Protein AF-A0A1H9UKY2-F1 (afdb_monomer_lite)

Radius of gyration: 26.65 Å; chains: 1; bounding box: 85×20×79 Å

pLDDT: mean 73.35, std 11.01, range [48.88, 89.94]

Organism: NCBI:txid587636

Secondary structure (DSSP, 8-state):
-HHHHHHHHHHHHHHHHHHHHHHHHHHTSTTHHHHHHTTEETTEETTSHHHHHHHHHHHHHHHHHHHHHHHS-HHHHHHHHHHHHHHHHHHHHHHTSTTTTTTSHHHHHHHHHHHHHHHHHHHHHHSPPPHHHHHHHHHHHHHHHHTTS-----------

Sequence (160 aa):
MLAWKLRIVVLWISLAVCQSASTYLLLLQPGAVRDLMTGHLQGEDVQGAGVQVYTLLLWLVPMVMAYLTLVLKDADNRGVNAVLGGGGALNGVAMLVPGQGGVTPAGVVVGAVGVLVPLLILWHAWKWPRPDEVGTDRRQESRGQEGRGPEGQGHEGRHR

Structure (mmCIF, N/CA/C/O backbone):
data_AF-A0A1H9UKY2-F1
#
_entry.id   AF-A0A1H9UKY2-F1
#
loop_
_atom_site.group_PDB
_atom_site.id
_atom_site.type_symbol
_atom_site.label_atom_id
_atom_site.label_alt_id
_atom_site.label_comp_id
_atom_site.label_asym_id
_atom_site.label_entity_id
_atom_site.label_seq_id
_atom_site.pdbx_PDB_ins_code
_atom_site.Cartn_x
_atom_site.Cartn_y
_atom_site.Cartn_z
_atom_site.occupancy
_atom_site.B_iso_or_equiv
_atom_site.auth_seq_id
_atom_site.auth_comp_id
_atom_site.auth_asym_id
_atom_site.auth_atom_id
_atom_site.pdbx_PDB_model_num
ATOM 1 N N . MET A 1 1 ? -17.076 -4.681 17.615 1.00 62.91 1 MET A N 1
ATOM 2 C CA . MET A 1 1 ? -15.676 -4.201 17.528 1.00 62.91 1 MET A CA 1
ATOM 3 C C . MET A 1 1 ? -14.788 -5.167 16.739 1.00 62.91 1 MET A C 1
ATOM 5 O O . MET A 1 1 ? -14.268 -4.756 15.711 1.00 62.91 1 MET A O 1
ATOM 9 N N . LEU A 1 2 ? -14.688 -6.451 17.114 1.00 74.75 2 LEU A N 1
ATOM 10 C CA . LEU A 1 2 ? -13.814 -7.430 16.434 1.00 74.75 2 LEU A CA 1
ATOM 11 C C . LEU A 1 2 ? -14.140 -7.665 14.941 1.00 74.75 2 LEU A C 1
ATOM 13 O O . LEU A 1 2 ? -13.241 -7.644 14.108 1.00 74.75 2 LEU A O 1
ATOM 17 N N . ALA A 1 3 ? -15.423 -7.809 14.584 1.00 76.62 3 ALA A N 1
ATOM 18 C CA . ALA A 1 3 ? -15.849 -8.060 13.199 1.00 76.62 3 ALA A CA 1
ATOM 19 C C . ALA A 1 3 ? -15.418 -6.961 12.209 1.00 76.62 3 ALA A C 1
ATOM 21 O O . ALA A 1 3 ? -15.131 -7.236 11.050 1.00 76.62 3 ALA A O 1
ATOM 22 N N . TRP A 1 4 ? -15.343 -5.708 1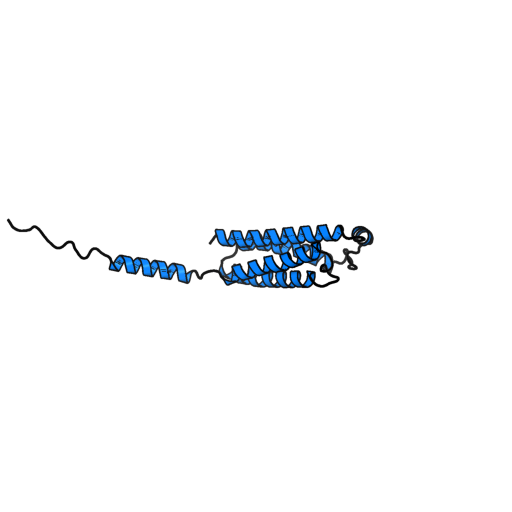2.658 1.00 72.94 4 TRP A N 1
ATOM 23 C CA . TRP A 1 4 ? -14.907 -4.606 11.807 1.00 72.94 4 TRP A CA 1
ATOM 24 C C . TRP A 1 4 ? -13.387 -4.541 11.657 1.00 72.94 4 TRP A C 1
ATOM 26 O O . TRP A 1 4 ? -12.909 -4.251 10.564 1.00 72.94 4 TRP A O 1
ATOM 36 N N . LYS A 1 5 ? -12.629 -4.867 12.714 1.00 77.12 5 LYS A N 1
ATOM 37 C CA . LYS A 1 5 ? -11.173 -5.040 12.609 1.00 77.12 5 LYS A CA 1
ATOM 38 C C . LYS A 1 5 ? -10.851 -6.120 11.578 1.00 77.12 5 LYS A C 1
ATOM 40 O O . LYS A 1 5 ? -10.067 -5.870 10.675 1.00 77.12 5 LYS A O 1
ATOM 45 N N . LEU A 1 6 ? -11.560 -7.250 11.627 1.00 83.69 6 LEU A N 1
ATOM 46 C CA . LEU A 1 6 ? -11.462 -8.320 10.628 1.00 83.69 6 LEU A CA 1
ATOM 47 C C . LEU A 1 6 ? -11.714 -7.837 9.191 1.00 83.69 6 LEU A C 1
ATOM 49 O O . LEU A 1 6 ? -10.969 -8.222 8.298 1.00 83.69 6 LEU A O 1
ATOM 53 N N . ARG A 1 7 ? -12.696 -6.957 8.952 1.00 82.69 7 ARG A N 1
ATOM 54 C CA . ARG A 1 7 ? -12.923 -6.377 7.611 1.00 82.69 7 ARG A CA 1
ATOM 55 C C . ARG A 1 7 ? -11.699 -5.606 7.109 1.00 82.69 7 ARG A C 1
ATOM 57 O O . ARG A 1 7 ? -11.282 -5.815 5.978 1.00 82.69 7 ARG A O 1
ATOM 64 N N . ILE A 1 8 ? -11.105 -4.760 7.950 1.00 81.56 8 ILE A N 1
ATOM 65 C CA . ILE A 1 8 ? -9.913 -3.972 7.593 1.00 81.56 8 ILE A CA 1
ATOM 66 C C . ILE A 1 8 ? -8.695 -4.884 7.384 1.00 81.56 8 ILE A C 1
ATOM 68 O O . ILE A 1 8 ? -7.957 -4.709 6.420 1.00 81.56 8 ILE A O 1
ATOM 72 N N . VAL A 1 9 ? -8.524 -5.907 8.225 1.00 86.94 9 VAL A N 1
ATOM 73 C CA . VAL A 1 9 ? -7.482 -6.935 8.062 1.00 86.94 9 VAL A CA 1
ATOM 74 C C . VAL A 1 9 ? -7.601 -7.636 6.712 1.00 86.94 9 VAL A C 1
ATOM 76 O O . VAL A 1 9 ? -6.612 -7.755 5.993 1.00 86.94 9 VAL A O 1
ATOM 79 N N . VAL A 1 10 ? -8.810 -8.061 6.339 1.00 86.81 10 VAL A N 1
ATOM 80 C CA . VAL A 1 10 ? -9.064 -8.704 5.043 1.00 86.81 10 VAL A CA 1
ATOM 81 C C . VAL A 1 10 ? -8.734 -7.759 3.888 1.00 86.81 10 VAL A C 1
ATOM 83 O O . VAL A 1 10 ? -8.150 -8.207 2.904 1.00 86.81 10 VAL A O 1
ATOM 86 N N . LEU A 1 11 ? -9.040 -6.462 4.003 1.00 85.12 11 LEU A N 1
ATOM 87 C CA . LEU A 1 11 ? -8.669 -5.470 2.987 1.00 85.12 11 LEU A CA 1
ATOM 88 C C . LEU A 1 11 ? -7.144 -5.327 2.854 1.00 85.12 11 LEU A C 1
ATOM 90 O O . LEU A 1 11 ? -6.641 -5.333 1.734 1.00 85.12 11 LEU A O 1
ATOM 94 N N . TRP A 1 12 ? -6.399 -5.280 3.962 1.00 88.31 12 TRP A N 1
ATOM 95 C CA . TRP A 1 12 ? -4.931 -5.233 3.932 1.00 88.31 12 TRP A CA 1
ATOM 96 C C . TRP A 1 12 ? -4.303 -6.482 3.312 1.00 88.31 12 TRP A C 1
ATOM 98 O O . TRP A 1 12 ? -3.404 -6.373 2.478 1.00 88.31 12 TRP A O 1
ATOM 108 N N . ILE A 1 13 ? -4.804 -7.667 3.664 1.00 87.38 13 ILE A N 1
ATOM 109 C CA . ILE A 1 13 ? -4.348 -8.928 3.064 1.00 87.38 13 ILE A CA 1
ATOM 110 C C . ILE A 1 13 ? -4.672 -8.946 1.567 1.00 87.38 13 ILE A C 1
ATOM 112 O O . ILE A 1 13 ? -3.814 -9.285 0.756 1.00 87.38 13 ILE A O 1
ATOM 116 N N . SER A 1 14 ? -5.882 -8.529 1.188 1.00 83.94 14 SER A N 1
ATOM 117 C CA . SER A 1 14 ? -6.293 -8.448 -0.218 1.00 83.94 14 SER A CA 1
ATOM 118 C C . SER A 1 14 ? -5.391 -7.502 -1.009 1.00 83.94 14 SER A C 1
ATOM 120 O O . SER A 1 14 ? -5.000 -7.830 -2.128 1.00 83.94 14 SER A O 1
ATOM 122 N N . LEU A 1 15 ? -5.006 -6.365 -0.417 1.00 82.12 15 LEU A N 1
ATOM 123 C CA . LEU A 1 15 ? -4.075 -5.418 -1.023 1.00 82.12 15 LEU A CA 1
ATOM 124 C C . LEU A 1 15 ? -2.705 -6.060 -1.270 1.00 82.12 15 LEU A C 1
ATOM 126 O O . LEU A 1 15 ? -2.194 -5.977 -2.382 1.00 82.12 15 LEU A O 1
ATOM 130 N N . ALA A 1 16 ? -2.139 -6.751 -0.277 1.00 86.44 16 ALA A N 1
ATOM 131 C CA . ALA A 1 16 ? -0.861 -7.447 -0.433 1.00 86.44 16 ALA A CA 1
ATOM 132 C C . ALA A 1 16 ? -0.916 -8.529 -1.527 1.00 86.44 16 ALA A C 1
ATOM 134 O O . ALA A 1 16 ? -0.007 -8.630 -2.351 1.00 86.44 16 ALA A O 1
ATOM 135 N N . VAL A 1 17 ? -2.001 -9.308 -1.579 1.00 85.88 17 VAL A N 1
ATOM 136 C CA . VAL A 1 17 ? -2.207 -10.331 -2.617 1.00 85.88 17 VAL A CA 1
ATOM 137 C C . VAL A 1 17 ? -2.300 -9.693 -4.004 1.00 85.88 17 VAL A C 1
ATOM 139 O O . VAL A 1 17 ? -1.676 -10.179 -4.945 1.00 85.88 17 VAL A O 1
ATOM 142 N N . CYS A 1 18 ? -3.019 -8.578 -4.142 1.00 81.12 18 CYS A N 1
ATOM 143 C CA . CYS A 1 18 ? -3.126 -7.870 -5.419 1.00 81.12 18 CYS A CA 1
ATOM 144 C C . CYS A 1 18 ? -1.790 -7.265 -5.860 1.00 81.12 18 CYS A C 1
ATOM 146 O O . CYS A 1 18 ? -1.439 -7.378 -7.032 1.00 81.12 18 CYS A O 1
ATOM 148 N N . GLN A 1 19 ? -1.008 -6.708 -4.930 1.00 78.69 19 GLN A N 1
ATOM 149 C CA . GLN A 1 19 ? 0.357 -6.249 -5.212 1.00 78.69 19 GLN A CA 1
ATOM 150 C C . GLN A 1 19 ? 1.255 -7.409 -5.663 1.00 78.69 19 GLN A C 1
ATOM 152 O O . GLN A 1 19 ? 2.013 -7.266 -6.616 1.00 78.69 19 GLN A O 1
ATOM 157 N N . SER A 1 20 ? 1.114 -8.586 -5.052 1.00 82.81 20 SER A N 1
ATOM 158 C CA . SER A 1 20 ? 1.850 -9.793 -5.454 1.00 82.81 20 SER A CA 1
ATOM 159 C C . SER A 1 20 ? 1.497 -10.229 -6.878 1.00 82.81 20 SER A C 1
ATOM 161 O O . SER A 1 20 ? 2.377 -10.492 -7.699 1.00 82.81 20 SER A O 1
ATOM 163 N N . ALA A 1 21 ? 0.197 -10.275 -7.185 1.00 82.19 21 ALA A N 1
ATOM 164 C CA . ALA A 1 21 ? -0.302 -10.611 -8.513 1.00 82.19 21 ALA A CA 1
ATOM 165 C C . ALA A 1 21 ? 0.149 -9.584 -9.564 1.00 82.19 21 ALA A C 1
ATOM 167 O O . ALA A 1 21 ? 0.515 -9.972 -10.669 1.00 82.19 21 ALA A O 1
ATOM 168 N N . SER A 1 22 ? 0.189 -8.297 -9.207 1.00 76.44 22 SER A N 1
ATOM 169 C CA . SER A 1 22 ? 0.736 -7.227 -10.049 1.00 76.44 22 SER A CA 1
ATOM 170 C C . SER A 1 22 ? 2.189 -7.488 -10.429 1.00 76.44 22 SER A C 1
ATOM 172 O O . SER A 1 22 ? 2.516 -7.550 -11.615 1.00 76.44 22 SER A O 1
ATOM 174 N N . THR A 1 23 ? 3.052 -7.720 -9.433 1.00 77.50 23 THR A N 1
ATOM 175 C CA . THR A 1 23 ? 4.472 -8.013 -9.661 1.00 77.50 23 THR A CA 1
ATOM 176 C C . THR A 1 23 ? 4.651 -9.258 -10.528 1.00 77.50 23 THR A C 1
ATOM 178 O O . THR A 1 23 ? 5.508 -9.282 -11.407 1.00 77.50 23 THR A O 1
ATOM 181 N N . TYR A 1 24 ? 3.819 -10.282 -10.337 1.00 82.69 24 TYR A N 1
ATOM 182 C CA . TYR A 1 24 ? 3.847 -11.474 -11.180 1.00 82.69 24 TYR A CA 1
ATOM 183 C C . TYR A 1 24 ? 3.449 -11.174 -12.635 1.00 82.69 24 TYR A C 1
ATOM 185 O O . TYR A 1 24 ? 4.151 -11.574 -13.561 1.00 82.69 24 TYR A O 1
ATOM 193 N N . LEU A 1 25 ? 2.355 -10.439 -12.851 1.00 79.00 25 LEU A N 1
ATOM 194 C CA . LEU A 1 25 ? 1.882 -10.066 -14.189 1.00 79.00 25 LEU A CA 1
ATOM 195 C C . LEU A 1 25 ? 2.873 -9.158 -14.924 1.00 79.00 25 LEU A C 1
ATOM 197 O O . LEU A 1 25 ? 2.986 -9.246 -16.147 1.00 79.00 25 LEU A O 1
ATOM 201 N N . LEU A 1 26 ? 3.619 -8.332 -14.191 1.00 77.56 26 LEU A N 1
ATOM 202 C CA . LEU A 1 26 ? 4.692 -7.514 -14.742 1.00 77.56 26 LEU A CA 1
ATOM 203 C C . LEU A 1 26 ? 5.777 -8.373 -15.410 1.00 77.56 26 LEU A C 1
ATOM 205 O O . LEU A 1 26 ? 6.217 -8.059 -16.513 1.00 77.56 26 LEU A O 1
ATOM 209 N N . LEU A 1 27 ? 6.147 -9.502 -14.801 1.00 80.50 27 LEU A N 1
ATOM 210 C CA . LEU A 1 27 ? 7.134 -10.428 -15.367 1.00 80.50 27 LEU A CA 1
ATOM 211 C C . LEU A 1 27 ? 6.642 -11.134 -16.636 1.00 80.50 27 LEU A C 1
ATOM 213 O O . LEU A 1 27 ? 7.458 -11.593 -17.433 1.00 80.50 27 LEU A O 1
ATOM 217 N N . LEU A 1 28 ? 5.325 -11.213 -16.843 1.00 83.38 28 LEU A N 1
ATOM 218 C CA . LEU A 1 28 ? 4.739 -11.800 -18.049 1.00 83.38 28 LEU A CA 1
ATOM 219 C C . LEU A 1 28 ? 4.725 -10.834 -19.241 1.00 83.38 28 LEU A C 1
ATOM 221 O O . LEU A 1 28 ? 4.405 -11.253 -20.356 1.00 83.38 28 LEU A O 1
ATOM 225 N N . GLN A 1 29 ? 5.050 -9.553 -19.040 1.00 78.56 29 GLN A N 1
ATOM 226 C CA . GLN A 1 29 ? 5.103 -8.601 -20.142 1.00 78.56 29 GLN A CA 1
ATOM 227 C C . GLN A 1 29 ? 6.224 -8.962 -21.132 1.00 78.56 29 GLN A C 1
ATOM 229 O O . GLN A 1 29 ? 7.300 -9.419 -20.729 1.00 78.56 29 GLN A O 1
ATOM 234 N N . PRO A 1 30 ? 6.010 -8.742 -22.444 1.00 80.69 30 PRO A N 1
ATOM 235 C CA . PRO A 1 30 ? 7.037 -8.994 -23.445 1.00 80.69 30 PRO A CA 1
ATOM 236 C C . PRO A 1 30 ? 8.330 -8.242 -23.114 1.00 80.69 30 PRO A C 1
ATOM 238 O O . PRO A 1 30 ? 8.320 -7.032 -22.915 1.00 80.69 30 PRO A O 1
ATOM 241 N N . GLY A 1 31 ? 9.448 -8.966 -23.060 1.00 82.00 31 GLY A N 1
ATOM 242 C CA . GLY A 1 31 ? 10.761 -8.391 -22.760 1.00 82.00 31 GLY A CA 1
ATOM 243 C C . GLY A 1 31 ? 11.089 -8.244 -21.271 1.00 82.00 31 GLY A C 1
ATOM 244 O O . GLY A 1 31 ? 12.270 -8.129 -20.964 1.00 82.00 31 GLY A O 1
ATOM 245 N N . ALA A 1 32 ? 10.124 -8.361 -20.350 1.00 82.56 32 ALA A N 1
ATOM 246 C CA . ALA A 1 32 ? 10.354 -8.147 -18.915 1.00 82.56 32 ALA A CA 1
ATOM 247 C C . ALA A 1 32 ? 11.362 -9.135 -18.305 1.00 82.56 32 ALA A C 1
ATOM 249 O O . ALA A 1 32 ? 12.269 -8.733 -17.589 1.00 82.56 32 ALA A O 1
ATOM 250 N N . VAL A 1 33 ? 11.268 -10.428 -18.638 1.00 85.31 33 VAL A N 1
ATOM 251 C CA . VAL A 1 33 ? 12.240 -11.435 -18.162 1.00 85.31 33 VAL A CA 1
ATOM 252 C C . VAL A 1 33 ? 13.646 -11.165 -18.704 1.00 85.31 33 VAL A C 1
ATOM 254 O O . VAL A 1 33 ? 14.632 -11.383 -18.008 1.00 85.31 33 VAL A O 1
ATOM 257 N N . ARG A 1 34 ? 13.750 -10.687 -19.950 1.00 86.19 34 ARG A N 1
ATOM 258 C CA . ARG A 1 34 ? 15.041 -10.356 -20.564 1.00 86.19 34 ARG A CA 1
ATOM 259 C C . ARG A 1 34 ? 15.661 -9.134 -19.895 1.00 86.19 34 ARG A C 1
ATOM 261 O O . ARG A 1 34 ? 16.848 -9.169 -19.599 1.00 86.19 34 ARG A O 1
ATOM 268 N N . ASP A 1 35 ? 14.856 -8.107 -19.648 1.00 84.44 35 ASP A N 1
ATOM 269 C CA . ASP A 1 35 ? 15.252 -6.919 -18.890 1.00 84.44 35 ASP A CA 1
ATOM 270 C C . ASP A 1 35 ? 15.762 -7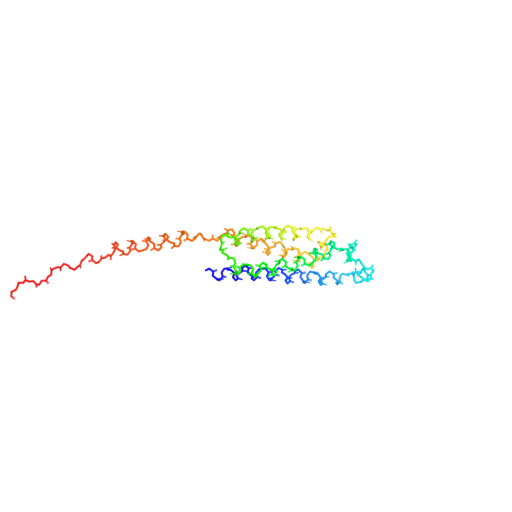.341 -17.502 1.00 84.44 35 ASP A C 1
ATOM 272 O O . ASP A 1 35 ? 16.891 -7.021 -17.118 1.00 84.44 35 ASP A O 1
ATOM 276 N N . LEU A 1 36 ? 15.008 -8.213 -16.820 1.00 86.00 36 LEU A N 1
ATOM 277 C CA . LEU A 1 36 ? 15.352 -8.717 -15.489 1.00 86.00 36 LEU A CA 1
ATOM 278 C C . LEU A 1 36 ? 16.687 -9.464 -15.469 1.00 86.00 36 LEU A C 1
ATOM 280 O O . LEU A 1 36 ? 17.479 -9.290 -14.544 1.00 86.00 36 LEU A O 1
ATOM 284 N N . MET A 1 37 ? 16.973 -10.260 -16.503 1.00 87.44 37 MET A N 1
ATOM 285 C CA . MET A 1 37 ? 18.266 -10.940 -16.651 1.00 87.44 37 MET A CA 1
ATOM 286 C C . MET A 1 37 ? 19.442 -9.971 -16.806 1.00 87.44 37 MET A C 1
ATOM 288 O O . MET A 1 37 ? 20.567 -10.331 -16.467 1.00 87.44 37 MET A O 1
ATOM 292 N N . THR A 1 38 ? 19.199 -8.755 -17.297 1.00 89.94 38 THR A N 1
ATOM 293 C CA . THR A 1 38 ? 20.218 -7.697 -17.377 1.00 89.94 38 THR A CA 1
ATOM 294 C C . THR A 1 38 ? 20.337 -6.871 -16.096 1.00 89.94 38 THR A C 1
ATOM 296 O O . THR A 1 38 ? 21.171 -5.975 -16.036 1.00 89.94 38 THR A O 1
ATOM 299 N N . GLY A 1 39 ? 19.555 -7.193 -15.058 1.00 84.56 39 GLY A N 1
ATOM 300 C CA . GLY A 1 39 ? 19.520 -6.439 -13.805 1.00 84.56 39 GLY A CA 1
ATOM 301 C C . GLY A 1 39 ? 18.569 -5.243 -13.833 1.00 84.56 39 GLY A C 1
ATOM 302 O O . GLY A 1 39 ? 18.626 -4.413 -12.931 1.00 84.56 39 GLY A O 1
ATOM 303 N N . HIS A 1 40 ? 17.672 -5.167 -14.819 1.00 84.44 40 HIS A N 1
ATOM 304 C CA . HIS A 1 40 ? 16.721 -4.070 -14.959 1.00 84.44 40 HIS A CA 1
ATOM 305 C C . HIS A 1 40 ? 15.271 -4.559 -14.991 1.00 84.44 40 HIS A C 1
ATOM 307 O O . HIS A 1 40 ? 14.990 -5.680 -15.390 1.00 84.44 40 HIS A O 1
ATOM 313 N N . LEU A 1 41 ? 14.316 -3.749 -14.554 1.00 78.50 41 LEU A N 1
ATOM 314 C CA . LEU A 1 41 ? 12.899 -4.048 -14.735 1.00 78.50 41 LEU A CA 1
ATOM 315 C C . LEU A 1 41 ? 12.156 -2.754 -15.042 1.00 78.50 41 LEU A C 1
ATOM 317 O O . LEU A 1 41 ? 12.140 -1.839 -14.225 1.00 78.50 41 LEU A O 1
ATOM 321 N N . GLN A 1 42 ? 11.564 -2.676 -16.235 1.00 73.50 42 GLN A N 1
ATOM 322 C CA . GLN A 1 42 ? 10.932 -1.452 -1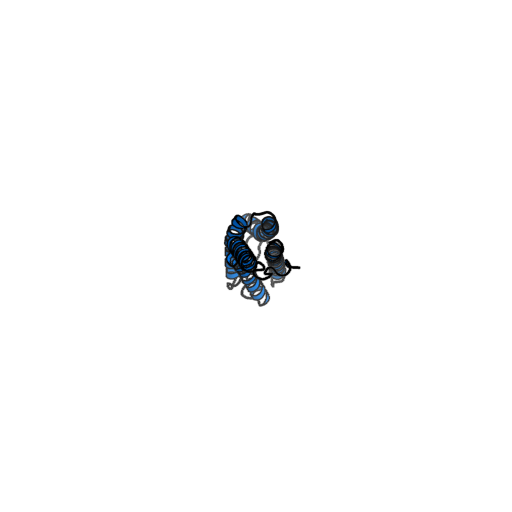6.748 1.00 73.50 42 GLN A CA 1
ATOM 323 C C . GLN A 1 42 ? 11.892 -0.251 -16.788 1.00 73.50 42 GLN A C 1
ATOM 325 O O . GLN A 1 42 ? 11.481 0.891 -16.596 1.00 73.50 42 GLN A O 1
ATOM 330 N N . GLY A 1 43 ? 13.178 -0.503 -17.051 1.00 72.81 43 GLY A N 1
ATOM 331 C CA . GLY A 1 43 ? 14.202 0.545 -17.089 1.00 72.81 43 GLY A CA 1
ATOM 332 C C . GLY A 1 43 ? 14.710 1.009 -15.719 1.00 72.81 43 GLY A C 1
ATOM 333 O O . GLY A 1 43 ? 15.588 1.869 -15.675 1.00 72.81 43 GLY A O 1
ATOM 334 N N . GLU A 1 44 ? 14.227 0.433 -14.613 1.00 78.12 44 GLU A N 1
ATOM 335 C CA . GLU A 1 44 ? 14.817 0.632 -13.286 1.00 78.12 44 GLU A CA 1
ATOM 336 C C . GLU A 1 44 ? 15.846 -0.454 -12.966 1.00 78.12 44 GLU A C 1
ATOM 338 O O . GLU A 1 44 ? 15.680 -1.606 -13.351 1.00 78.12 44 GLU A O 1
ATOM 343 N N . ASP A 1 45 ? 16.916 -0.107 -12.251 1.00 85.75 45 ASP A N 1
ATOM 344 C CA . ASP A 1 45 ? 17.887 -1.077 -11.730 1.00 85.75 45 ASP A CA 1
ATOM 345 C C . ASP A 1 45 ? 17.301 -1.821 -10.516 1.00 85.75 45 ASP A C 1
ATOM 347 O O . ASP A 1 45 ? 17.131 -1.244 -9.437 1.00 85.75 45 ASP A O 1
ATOM 351 N N . VAL A 1 46 ? 17.018 -3.119 -10.670 1.00 83.12 46 VAL A N 1
ATOM 352 C CA . VAL A 1 46 ? 16.478 -3.962 -9.583 1.00 83.12 46 VAL A CA 1
ATOM 353 C C . VAL A 1 46 ? 17.507 -4.274 -8.493 1.00 83.12 46 VAL A C 1
ATOM 355 O O . VAL A 1 46 ? 17.133 -4.718 -7.402 1.00 83.12 46 VAL A O 1
ATOM 358 N N . GLN A 1 47 ? 18.799 -4.050 -8.743 1.00 84.31 47 GLN A N 1
ATOM 359 C CA . GLN A 1 47 ? 19.844 -4.144 -7.720 1.00 84.31 47 GLN A CA 1
ATOM 360 C C . GLN A 1 47 ? 19.997 -2.846 -6.922 1.00 84.31 47 GLN A C 1
ATOM 362 O O . GLN A 1 47 ? 20.641 -2.837 -5.870 1.00 84.31 47 GLN A O 1
ATOM 367 N N . GLY A 1 48 ? 19.358 -1.763 -7.369 1.00 86.56 48 GLY A N 1
ATOM 368 C CA . GLY A 1 48 ? 19.310 -0.507 -6.644 1.00 86.56 48 GLY A CA 1
ATOM 369 C C . GLY A 1 48 ? 18.673 -0.687 -5.265 1.00 86.56 48 GLY A C 1
ATOM 370 O O . GLY A 1 48 ? 17.520 -1.105 -5.139 1.00 86.56 48 GLY A O 1
ATOM 371 N N . ALA A 1 49 ? 19.397 -0.302 -4.212 1.00 84.75 49 ALA A N 1
ATOM 372 C CA . ALA A 1 49 ? 18.915 -0.408 -2.833 1.00 84.75 49 ALA A CA 1
ATOM 373 C C . ALA A 1 49 ? 17.554 0.289 -2.625 1.00 84.75 49 ALA A C 1
ATOM 375 O O . ALA A 1 49 ? 16.712 -0.203 -1.877 1.00 84.75 49 ALA A O 1
ATOM 376 N N . GLY A 1 50 ? 17.307 1.405 -3.324 1.00 83.25 50 GLY A N 1
ATOM 377 C CA . GLY A 1 50 ? 16.026 2.116 -3.281 1.00 83.25 50 GLY A CA 1
ATOM 378 C C . GLY A 1 50 ? 14.855 1.275 -3.799 1.00 83.25 50 GLY A C 1
ATOM 379 O O . GLY A 1 50 ? 13.839 1.165 -3.114 1.00 83.25 50 GLY A O 1
ATOM 380 N N . VAL A 1 51 ? 15.020 0.628 -4.956 1.00 82.06 51 VAL A N 1
ATOM 381 C CA . VAL A 1 51 ? 13.995 -0.226 -5.583 1.00 82.06 51 VAL A CA 1
ATOM 382 C C . VAL A 1 51 ? 13.714 -1.453 -4.718 1.00 82.06 51 VAL A C 1
ATOM 384 O O . VAL A 1 51 ? 12.554 -1.808 -4.496 1.00 82.06 51 VAL A O 1
ATOM 387 N N . GLN A 1 52 ? 14.755 -2.069 -4.153 1.00 84.38 52 GLN A N 1
ATOM 388 C CA . GLN A 1 52 ? 14.616 -3.236 -3.276 1.00 84.38 52 GLN A CA 1
ATOM 389 C C . GLN A 1 52 ? 13.876 -2.906 -1.980 1.00 84.38 52 GLN A C 1
ATOM 391 O O . GLN A 1 52 ? 12.936 -3.610 -1.607 1.00 84.38 52 GLN A O 1
ATOM 396 N N . VAL A 1 53 ? 14.263 -1.817 -1.308 1.00 86.00 53 VAL A N 1
ATOM 397 C CA . VAL A 1 53 ? 13.602 -1.368 -0.077 1.00 86.00 53 VAL A CA 1
ATOM 398 C C . VAL A 1 53 ? 12.153 -0.993 -0.362 1.00 86.00 53 VAL A C 1
ATOM 400 O O . VAL A 1 53 ? 11.260 -1.412 0.370 1.00 86.00 53 VAL A O 1
ATOM 403 N N . TYR A 1 54 ? 11.894 -0.259 -1.443 1.00 82.31 54 TYR A N 1
ATOM 404 C CA . TYR A 1 54 ? 10.538 0.111 -1.833 1.00 82.31 54 TYR A CA 1
ATOM 405 C C . TYR A 1 54 ? 9.663 -1.118 -2.127 1.00 82.31 54 TYR A C 1
ATOM 407 O O . TYR A 1 54 ? 8.567 -1.239 -1.576 1.00 82.31 54 TYR A O 1
ATOM 415 N N . THR A 1 55 ? 10.170 -2.073 -2.912 1.00 81.56 55 THR A N 1
ATOM 416 C CA . THR A 1 55 ? 9.462 -3.322 -3.242 1.00 81.56 55 THR A CA 1
ATOM 417 C C . THR A 1 55 ? 9.156 -4.137 -1.986 1.00 81.56 55 THR A C 1
ATOM 419 O O . THR A 1 55 ? 8.043 -4.640 -1.820 1.00 81.56 55 THR A O 1
ATOM 422 N N . LEU A 1 56 ? 10.114 -4.216 -1.059 1.00 85.69 56 LEU A N 1
ATOM 423 C CA . LEU A 1 56 ? 9.930 -4.890 0.222 1.00 85.69 56 LEU A CA 1
ATOM 424 C C . LEU A 1 56 ? 8.863 -4.192 1.081 1.00 85.69 56 LEU A C 1
ATOM 426 O O . LEU A 1 56 ? 8.005 -4.857 1.663 1.00 85.69 56 LEU A O 1
ATOM 430 N N . LEU A 1 57 ? 8.883 -2.859 1.147 1.00 84.31 57 LEU A N 1
ATOM 431 C CA . LEU A 1 57 ? 7.910 -2.079 1.912 1.00 84.31 57 LEU A CA 1
ATOM 432 C C . LEU A 1 57 ? 6.496 -2.190 1.336 1.00 84.31 57 LEU A C 1
ATOM 434 O O . LEU A 1 57 ? 5.547 -2.287 2.114 1.00 84.31 57 LEU A O 1
ATOM 438 N N . LEU A 1 58 ? 6.343 -2.259 0.011 1.00 80.38 58 LEU A N 1
ATOM 439 C CA . LEU A 1 58 ? 5.041 -2.490 -0.626 1.00 80.38 58 LEU A CA 1
ATOM 440 C C . LEU A 1 58 ? 4.365 -3.784 -0.147 1.00 80.38 58 LEU A C 1
ATOM 442 O O . LEU A 1 58 ? 3.137 -3.851 -0.125 1.00 80.38 58 LEU A O 1
ATOM 446 N N . TRP A 1 59 ? 5.144 -4.789 0.261 1.00 80.69 59 TRP A N 1
ATOM 447 C CA . TRP A 1 59 ? 4.643 -6.047 0.820 1.00 80.69 59 TRP A CA 1
ATOM 448 C C . TRP A 1 59 ? 4.554 -6.043 2.347 1.00 80.69 59 TRP A C 1
ATOM 450 O O . TRP A 1 59 ? 3.571 -6.523 2.918 1.00 80.69 59 TRP A O 1
ATOM 460 N N . LEU A 1 60 ? 5.569 -5.510 3.028 1.00 84.06 60 LEU A N 1
ATOM 461 C CA . LEU A 1 60 ? 5.622 -5.520 4.489 1.00 84.06 60 LEU A CA 1
ATOM 462 C C . LEU A 1 60 ? 4.581 -4.595 5.109 1.00 84.06 60 LEU A C 1
ATOM 464 O O . LEU A 1 60 ? 3.949 -4.980 6.088 1.00 84.06 60 LEU A O 1
ATOM 468 N N . VAL A 1 61 ? 4.369 -3.403 4.547 1.00 84.38 61 VAL A N 1
ATOM 469 C CA . VAL A 1 61 ? 3.404 -2.431 5.080 1.00 84.38 61 VAL A CA 1
ATOM 470 C C . VAL A 1 61 ? 1.999 -3.030 5.207 1.00 84.38 61 VAL A C 1
ATOM 472 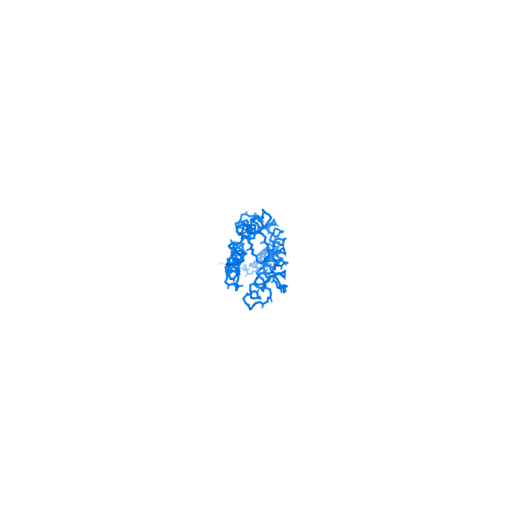O O . VAL A 1 61 ? 1.467 -3.002 6.319 1.00 84.38 61 VAL A O 1
ATOM 475 N N . PRO A 1 62 ? 1.386 -3.619 4.159 1.00 82.62 62 PRO A N 1
ATOM 476 C CA . PRO A 1 62 ? 0.050 -4.190 4.293 1.00 82.62 62 PRO A CA 1
ATOM 477 C C . PRO A 1 62 ? -0.001 -5.372 5.272 1.00 82.62 62 PRO A C 1
ATOM 479 O O . PRO A 1 62 ? -0.957 -5.489 6.036 1.00 82.62 62 PRO A O 1
ATOM 482 N N . MET A 1 63 ? 1.038 -6.207 5.329 1.00 85.44 63 MET A N 1
ATOM 483 C CA . MET A 1 63 ? 1.099 -7.340 6.266 1.00 85.44 63 MET A CA 1
ATOM 484 C C . MET A 1 63 ? 1.209 -6.890 7.726 1.00 85.44 63 MET A C 1
ATOM 486 O O . MET A 1 63 ? 0.480 -7.372 8.596 1.00 85.44 63 MET A O 1
ATOM 490 N N . VAL A 1 64 ? 2.079 -5.919 7.999 1.00 85.12 64 VAL A N 1
ATOM 491 C CA . VAL A 1 64 ? 2.229 -5.324 9.330 1.00 85.12 64 VAL A CA 1
ATOM 492 C C . VAL A 1 64 ? 0.944 -4.603 9.729 1.00 85.12 64 VAL A C 1
ATOM 494 O O . VAL A 1 64 ? 0.503 -4.724 10.870 1.00 85.12 64 VAL A O 1
ATOM 497 N N . MET A 1 65 ? 0.281 -3.925 8.792 1.00 84.44 65 MET A N 1
ATOM 498 C CA . MET A 1 65 ? -0.979 -3.237 9.059 1.00 84.44 65 MET A CA 1
ATOM 499 C C . MET A 1 65 ? -2.155 -4.168 9.328 1.00 84.44 65 MET A C 1
ATOM 501 O O . MET A 1 65 ? -2.987 -3.861 10.189 1.00 84.44 65 MET A O 1
ATOM 505 N N . ALA A 1 66 ? -2.204 -5.325 8.670 1.00 86.00 66 ALA A N 1
ATOM 506 C CA . ALA A 1 66 ? -3.150 -6.378 9.010 1.00 86.00 66 ALA A CA 1
ATOM 507 C C . ALA A 1 66 ? -2.983 -6.806 10.481 1.00 86.00 66 ALA A C 1
ATOM 509 O O . ALA A 1 66 ? -3.958 -6.877 11.227 1.00 86.00 66 ALA A O 1
ATOM 510 N N . TYR A 1 67 ? -1.749 -6.995 10.950 1.00 84.06 67 TYR A N 1
ATOM 511 C CA . TYR A 1 67 ? -1.497 -7.329 12.353 1.00 84.06 67 TYR A CA 1
ATOM 512 C C . TYR A 1 67 ? -1.815 -6.166 13.311 1.00 84.06 67 TYR A C 1
ATOM 514 O O . TYR A 1 67 ? -2.552 -6.339 14.285 1.00 84.06 67 TYR A O 1
ATOM 522 N N . LEU A 1 68 ? -1.323 -4.958 13.015 1.00 80.88 68 LEU A N 1
ATOM 523 C CA . LEU A 1 68 ? -1.529 -3.769 13.849 1.00 80.88 68 LEU A CA 1
ATOM 524 C C . LEU A 1 68 ? -3.013 -3.433 14.017 1.00 80.88 68 LEU A C 1
ATOM 526 O O . LEU A 1 68 ? -3.424 -3.040 15.105 1.00 80.88 68 LEU A O 1
ATOM 530 N N . THR A 1 69 ? -3.836 -3.670 12.995 1.00 82.56 69 THR A N 1
ATOM 531 C CA . THR A 1 69 ? -5.290 -3.457 13.066 1.00 82.56 69 THR A CA 1
ATOM 532 C C . THR A 1 69 ? -5.956 -4.279 14.173 1.00 82.56 69 THR A C 1
ATOM 534 O O . THR A 1 69 ? -6.952 -3.840 14.756 1.00 82.56 69 THR A O 1
ATOM 537 N N . LEU A 1 70 ? -5.419 -5.461 14.489 1.00 80.69 70 LEU A N 1
ATOM 538 C CA . LEU A 1 70 ? -5.929 -6.324 15.555 1.00 80.69 70 LEU A CA 1
ATOM 539 C C . LEU A 1 70 ? -5.437 -5.888 16.939 1.00 80.69 70 LEU A C 1
ATOM 541 O O . LEU A 1 70 ? -6.196 -5.976 17.906 1.00 80.69 70 LEU A O 1
ATOM 545 N N . VAL A 1 71 ? -4.198 -5.401 17.023 1.00 79.88 71 VAL A N 1
ATOM 546 C CA . VAL A 1 71 ? -3.506 -5.110 18.290 1.00 79.88 71 VAL A CA 1
ATOM 547 C C . VAL A 1 71 ? -3.756 -3.684 18.789 1.00 79.88 71 VAL A C 1
ATOM 549 O O . VAL A 1 71 ? -3.838 -3.464 19.998 1.00 79.88 71 VAL A O 1
ATOM 552 N N . LEU A 1 72 ? -3.907 -2.705 17.893 1.00 77.50 72 LEU A N 1
ATOM 553 C CA . LEU A 1 72 ? -4.077 -1.305 18.281 1.00 77.50 72 LEU A CA 1
ATOM 554 C C . LEU A 1 72 ? -5.458 -1.026 18.884 1.00 77.50 72 LEU A C 1
ATOM 556 O O . LEU A 1 72 ? -6.490 -1.587 18.485 1.00 77.50 72 LEU A O 1
ATOM 560 N N . LYS A 1 73 ? -5.467 -0.082 19.830 1.00 70.50 73 LYS A N 1
ATOM 561 C CA . LYS A 1 73 ? -6.685 0.546 20.350 1.00 70.50 73 LYS A CA 1
ATOM 562 C C . LYS A 1 73 ? -7.359 1.359 19.244 1.00 70.50 73 LYS A C 1
ATOM 564 O O . LYS A 1 73 ? -6.704 1.892 18.352 1.00 70.50 73 LYS A O 1
ATOM 569 N N . ASP A 1 74 ? -8.682 1.458 19.314 1.00 67.06 74 ASP A N 1
ATOM 570 C CA . ASP A 1 74 ? -9.510 1.929 18.196 1.00 67.06 74 ASP A CA 1
ATOM 571 C C . ASP A 1 74 ? -9.211 3.379 17.755 1.00 67.06 74 ASP A C 1
ATOM 573 O O . ASP A 1 74 ? -9.386 3.701 16.581 1.00 67.06 74 ASP A O 1
ATOM 577 N N . ALA A 1 75 ? -8.712 4.236 18.656 1.00 64.06 75 ALA A N 1
ATOM 578 C CA . ALA A 1 75 ? -8.336 5.618 18.344 1.00 64.06 75 ALA A CA 1
ATOM 579 C C . ALA A 1 75 ? -7.076 5.703 17.462 1.00 64.06 75 ALA A C 1
ATOM 581 O O . ALA A 1 75 ? -7.114 6.317 16.395 1.00 64.06 75 ALA A O 1
ATOM 582 N N . ASP A 1 76 ? -5.995 5.025 17.854 1.00 70.25 76 ASP A N 1
ATOM 583 C CA . ASP A 1 76 ? -4.732 5.018 17.100 1.00 70.25 76 ASP A CA 1
ATOM 584 C C . ASP A 1 76 ? -4.890 4.265 15.777 1.00 70.25 76 ASP A C 1
ATOM 586 O O . ASP A 1 76 ? -4.371 4.671 14.735 1.00 70.25 76 ASP A O 1
ATOM 590 N N . ASN A 1 77 ? -5.700 3.204 15.791 1.00 73.44 77 ASN A N 1
ATOM 591 C CA . ASN A 1 77 ? -5.979 2.403 14.609 1.00 73.44 77 ASN A CA 1
ATOM 592 C C . ASN A 1 77 ? -6.635 3.227 13.485 1.00 73.44 77 ASN A C 1
ATOM 594 O O . ASN A 1 77 ? -6.354 3.001 12.310 1.00 73.44 77 ASN A O 1
ATOM 598 N N . ARG A 1 78 ? -7.484 4.211 13.819 1.00 72.12 78 ARG A N 1
ATOM 599 C CA . ARG A 1 78 ? -8.120 5.093 12.823 1.00 72.12 78 ARG A CA 1
ATOM 600 C C . ARG A 1 78 ? -7.102 5.964 12.094 1.00 72.12 78 ARG A C 1
ATOM 602 O O . ARG A 1 78 ? -7.134 6.023 10.868 1.00 72.12 78 ARG A O 1
ATOM 609 N N . GLY A 1 79 ? -6.211 6.621 12.838 1.00 72.50 79 GLY A N 1
ATOM 610 C CA . GLY A 1 79 ? -5.214 7.527 12.262 1.00 72.50 79 GLY A CA 1
ATOM 611 C C . GLY A 1 79 ? -4.234 6.794 11.350 1.00 72.50 79 GLY A C 1
ATOM 612 O O . GLY A 1 79 ? -4.027 7.202 10.208 1.00 72.50 79 GLY A O 1
ATOM 613 N N . VAL A 1 80 ? -3.702 5.662 11.817 1.00 76.50 80 VAL A N 1
ATOM 614 C CA . VAL A 1 80 ? -2.714 4.879 11.060 1.00 76.50 80 VAL A CA 1
ATOM 615 C C . VAL A 1 80 ? -3.327 4.285 9.783 1.00 76.50 80 VAL A C 1
ATOM 617 O O . VAL A 1 80 ? -2.728 4.388 8.713 1.00 76.50 80 VAL A O 1
ATOM 620 N N . ASN A 1 81 ? -4.546 3.734 9.849 1.00 78.75 81 ASN A N 1
ATOM 621 C CA . ASN A 1 81 ? -5.226 3.215 8.656 1.00 78.75 81 ASN A CA 1
ATOM 622 C C . ASN A 1 81 ? -5.597 4.314 7.655 1.00 78.75 81 ASN A C 1
ATOM 624 O O . ASN A 1 81 ? -5.543 4.071 6.453 1.00 78.75 81 ASN A O 1
ATOM 628 N N . ALA A 1 82 ? -5.949 5.515 8.123 1.00 76.25 82 ALA A N 1
ATOM 629 C CA . ALA A 1 82 ? -6.262 6.626 7.232 1.00 76.25 82 ALA A CA 1
ATOM 630 C C . ALA A 1 82 ? -5.018 7.123 6.480 1.00 76.25 82 ALA A C 1
ATOM 632 O O . ALA A 1 82 ? -5.058 7.270 5.260 1.00 76.25 82 ALA A O 1
ATOM 633 N N . VAL A 1 83 ? -3.897 7.328 7.178 1.00 79.62 83 VAL A N 1
ATOM 634 C CA . VAL A 1 83 ? -2.651 7.800 6.550 1.00 79.62 83 VAL A CA 1
ATOM 635 C C . VAL A 1 83 ? -2.120 6.773 5.549 1.00 79.62 83 VAL A C 1
ATOM 637 O O . VAL A 1 83 ? -1.827 7.118 4.403 1.00 79.62 83 VAL A O 1
ATOM 640 N N . LEU A 1 84 ? -2.046 5.501 5.944 1.00 79.56 84 LEU A N 1
ATOM 641 C CA . LEU A 1 84 ? -1.496 4.453 5.082 1.00 79.56 84 LEU A CA 1
ATOM 642 C C . LEU A 1 84 ? -2.459 4.047 3.960 1.00 79.56 84 LEU A C 1
ATOM 644 O O . LEU A 1 84 ? -2.009 3.783 2.847 1.00 79.56 84 LEU A O 1
ATOM 648 N N . GLY A 1 85 ? -3.772 4.063 4.207 1.00 77.44 85 GLY A N 1
ATOM 649 C CA . GLY A 1 85 ? -4.781 3.897 3.159 1.00 77.44 85 GLY A CA 1
ATOM 650 C C . GLY A 1 85 ? -4.719 5.021 2.119 1.00 77.44 85 GLY A C 1
ATOM 651 O O . GLY A 1 85 ? -4.783 4.756 0.922 1.00 77.44 85 GLY A O 1
ATOM 652 N N . GLY A 1 86 ? -4.501 6.269 2.546 1.00 78.44 86 GLY A N 1
ATOM 653 C CA . GLY A 1 86 ? -4.273 7.399 1.638 1.00 78.44 86 GLY A CA 1
ATOM 654 C C . GLY A 1 86 ? -3.021 7.236 0.779 1.00 78.44 86 GLY A C 1
ATOM 655 O O . GLY A 1 86 ? -3.092 7.389 -0.440 1.00 78.44 86 GLY A O 1
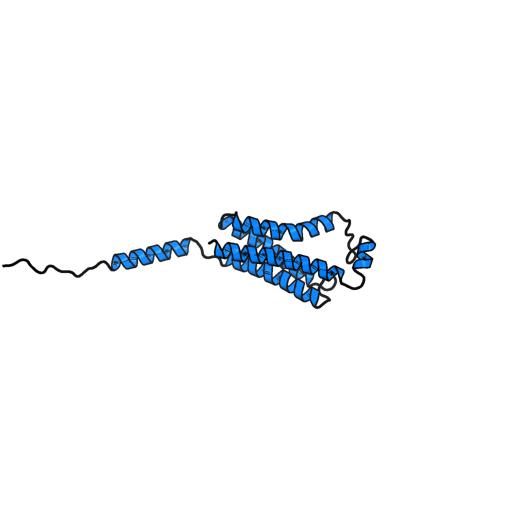ATOM 656 N N . GLY A 1 87 ? -1.896 6.856 1.392 1.00 77.56 87 GLY A N 1
ATOM 657 C CA . GLY A 1 87 ? -0.656 6.573 0.662 1.00 77.56 87 GLY A CA 1
ATOM 658 C C . GLY A 1 87 ? -0.816 5.440 -0.357 1.00 77.56 87 GLY A C 1
ATOM 659 O O . GLY A 1 87 ? -0.382 5.573 -1.500 1.00 77.56 87 GLY A O 1
ATOM 660 N N . GLY A 1 88 ? -1.508 4.362 0.026 1.00 76.06 88 GLY A N 1
ATOM 661 C CA . GLY A 1 88 ? -1.834 3.256 -0.875 1.00 76.06 88 GLY A CA 1
ATOM 662 C C . GLY A 1 88 ? -2.701 3.687 -2.060 1.00 76.06 88 GLY A C 1
ATOM 663 O O . GLY A 1 88 ? -2.408 3.317 -3.193 1.00 76.06 88 GLY A O 1
ATOM 664 N N . ALA A 1 89 ? -3.720 4.521 -1.829 1.00 77.31 89 ALA A N 1
ATOM 665 C CA . ALA A 1 89 ? -4.588 5.017 -2.897 1.00 77.31 89 ALA A CA 1
ATOM 666 C C . ALA A 1 89 ? -3.809 5.869 -3.913 1.00 77.31 89 ALA A C 1
ATOM 668 O O . ALA A 1 89 ? -3.975 5.696 -5.119 1.00 77.31 89 ALA A O 1
ATOM 669 N N . LEU A 1 90 ? -2.926 6.755 -3.437 1.00 78.12 90 LEU A N 1
ATOM 670 C CA . LEU A 1 90 ? -2.051 7.557 -4.301 1.00 78.12 90 LEU A CA 1
ATOM 671 C C . LEU A 1 90 ? -1.113 6.675 -5.129 1.00 78.12 90 LEU A C 1
ATOM 673 O O . LEU A 1 90 ? -0.917 6.929 -6.317 1.00 78.12 90 LEU A O 1
ATOM 677 N N . ASN A 1 91 ? -0.576 5.616 -4.522 1.00 74.88 91 ASN A N 1
ATOM 678 C CA . ASN A 1 91 ? 0.244 4.639 -5.226 1.00 74.88 91 ASN A CA 1
ATOM 679 C C . ASN A 1 91 ? -0.543 3.928 -6.337 1.00 74.88 91 ASN A C 1
ATOM 681 O O . ASN A 1 91 ? -0.074 3.853 -7.471 1.00 74.88 91 ASN A O 1
ATOM 685 N N . GLY A 1 92 ? -1.772 3.491 -6.044 1.00 72.69 92 GLY A N 1
ATOM 686 C CA . GLY A 1 92 ? -2.664 2.904 -7.042 1.00 72.69 92 GLY A CA 1
ATOM 687 C C . GLY A 1 92 ? -2.948 3.852 -8.212 1.00 72.69 92 GLY A C 1
ATOM 688 O O . GLY A 1 92 ? -2.939 3.424 -9.364 1.00 72.69 92 GLY A O 1
ATOM 689 N N . VAL A 1 93 ? -3.129 5.152 -7.945 1.00 76.31 93 VAL A N 1
ATOM 690 C CA . VAL A 1 93 ? -3.309 6.165 -9.001 1.00 76.31 93 VAL A CA 1
ATOM 691 C C . VAL A 1 93 ? -2.049 6.301 -9.860 1.00 76.31 93 VAL A C 1
ATOM 693 O O . VAL A 1 93 ? -2.157 6.365 -11.083 1.00 76.31 93 VAL A O 1
ATOM 696 N N . ALA A 1 94 ? -0.858 6.297 -9.256 1.00 72.50 94 ALA A N 1
ATOM 697 C CA . ALA A 1 94 ? 0.402 6.365 -9.999 1.00 72.50 94 ALA A CA 1
ATOM 698 C C . ALA A 1 94 ? 0.581 5.174 -10.962 1.00 72.50 94 ALA A C 1
ATOM 700 O O . ALA A 1 94 ? 1.079 5.352 -12.073 1.00 72.50 94 ALA A O 1
ATOM 701 N N . MET A 1 95 ? 0.098 3.987 -10.578 1.00 69.19 95 MET A N 1
ATOM 702 C CA . MET A 1 95 ? 0.132 2.770 -11.406 1.00 69.19 95 MET A CA 1
ATOM 703 C C . MET A 1 95 ? -0.820 2.820 -12.613 1.00 69.19 95 MET A C 1
ATOM 705 O O . MET A 1 95 ? -0.628 2.093 -13.588 1.00 69.19 95 MET A O 1
ATOM 709 N N . LEU A 1 96 ? -1.830 3.697 -12.590 1.00 71.88 96 LEU A N 1
ATOM 710 C CA . LEU A 1 96 ? -2.728 3.933 -13.727 1.00 71.88 96 LEU A CA 1
ATOM 711 C C . LEU A 1 96 ? -2.120 4.869 -14.784 1.00 71.88 96 LEU A C 1
ATOM 713 O O . LEU A 1 96 ? -2.674 4.995 -15.876 1.00 71.88 96 LEU A O 1
ATOM 717 N N . VAL A 1 97 ? -0.982 5.508 -14.496 1.00 71.62 97 VAL A N 1
ATOM 718 C CA . VAL A 1 97 ? -0.300 6.394 -15.446 1.00 71.62 97 VAL A CA 1
ATOM 719 C C . VAL A 1 97 ? 0.342 5.565 -16.575 1.00 71.62 97 VAL A C 1
ATOM 721 O O . VAL A 1 97 ? 1.043 4.580 -16.301 1.00 71.62 97 VAL A O 1
ATOM 724 N N . PRO A 1 98 ? 0.133 5.933 -17.857 1.00 65.25 98 PRO A N 1
ATOM 725 C CA . PRO A 1 98 ? 0.795 5.281 -18.985 1.00 65.25 98 PRO A CA 1
ATOM 726 C C . PRO A 1 98 ? 2.321 5.293 -18.827 1.00 65.25 98 PRO A C 1
ATOM 728 O O . PRO A 1 98 ? 2.902 6.322 -18.500 1.00 65.25 98 PRO A O 1
ATOM 731 N N . GLY A 1 99 ? 2.965 4.146 -19.057 1.00 62.16 99 GLY A N 1
ATOM 732 C CA . GLY A 1 99 ? 4.410 3.965 -18.860 1.00 62.16 99 GLY A CA 1
ATOM 733 C C . GLY A 1 99 ? 4.818 3.380 -17.502 1.00 62.16 99 GLY A C 1
ATOM 734 O O . GLY A 1 99 ? 5.933 2.892 -17.395 1.00 62.16 99 GLY A O 1
ATOM 735 N N . GLN A 1 100 ? 3.919 3.341 -16.508 1.00 58.38 100 GLN A N 1
ATOM 736 C CA . GLN A 1 100 ? 4.183 2.756 -15.175 1.00 58.38 100 GLN A CA 1
ATOM 737 C C . GLN A 1 100 ? 3.275 1.557 -14.836 1.00 58.38 100 GLN A C 1
ATOM 739 O O . GLN A 1 100 ? 3.330 1.014 -13.741 1.00 58.38 100 GLN A O 1
ATOM 744 N N . GLY A 1 101 ? 2.410 1.146 -15.773 1.00 56.12 101 GLY A N 1
ATOM 745 C CA . GLY A 1 101 ? 1.466 0.033 -15.594 1.00 56.12 101 GLY A CA 1
ATOM 746 C C . GLY A 1 101 ? 0.171 0.175 -16.401 1.00 56.12 101 GLY A C 1
ATOM 747 O O . GLY A 1 101 ? -0.351 -0.815 -16.916 1.00 56.12 101 GLY A O 1
ATOM 748 N N . GLY A 1 102 ? -0.302 1.407 -16.620 1.00 55.84 102 GLY A N 1
ATOM 749 C CA . GLY A 1 102 ? -1.617 1.726 -17.204 1.00 55.84 102 GLY A CA 1
ATOM 750 C C . GLY A 1 102 ? -1.831 1.452 -18.702 1.00 55.84 102 GLY A C 1
ATOM 751 O O . GLY A 1 102 ? -2.809 1.926 -19.268 1.00 55.84 102 GLY A O 1
ATOM 752 N N . VAL A 1 103 ? -0.944 0.714 -19.373 1.00 59.91 103 VAL A N 1
ATOM 753 C CA . VAL A 1 103 ? -1.018 0.488 -20.836 1.00 59.91 103 VAL A CA 1
ATOM 754 C C . VAL A 1 103 ? -1.643 -0.871 -21.185 1.00 59.91 103 VAL A C 1
ATOM 756 O O . VAL A 1 103 ? -2.071 -1.094 -22.314 1.00 59.91 103 VAL A O 1
ATOM 759 N N . THR A 1 104 ? -1.746 -1.786 -20.215 1.00 68.25 104 THR A N 1
ATOM 760 C CA . THR A 1 104 ? -2.309 -3.132 -20.422 1.00 68.25 104 THR A CA 1
ATOM 761 C C . THR A 1 104 ? -3.617 -3.316 -19.645 1.00 68.25 104 THR A C 1
ATOM 763 O O . THR A 1 104 ? -3.737 -2.776 -18.544 1.00 68.25 104 THR A O 1
ATOM 766 N N . PRO A 1 105 ? -4.585 -4.116 -20.141 1.00 68.69 105 PRO A N 1
ATOM 767 C CA . PRO A 1 105 ? -5.825 -4.400 -19.410 1.00 68.69 105 PRO A CA 1
ATOM 768 C C . PRO A 1 105 ? -5.576 -4.944 -17.995 1.00 68.69 105 PRO A C 1
ATOM 770 O O . PRO A 1 105 ? -6.256 -4.557 -17.049 1.00 68.69 105 PRO A O 1
ATOM 773 N N . ALA A 1 106 ? -4.550 -5.786 -17.838 1.00 65.62 106 ALA A N 1
ATOM 774 C CA . ALA A 1 106 ? -4.115 -6.310 -16.548 1.00 65.62 106 ALA A CA 1
ATOM 775 C C . ALA A 1 106 ? -3.614 -5.201 -15.603 1.00 65.62 106 ALA A C 1
ATOM 777 O O . ALA A 1 106 ? -4.025 -5.153 -14.445 1.00 65.62 106 ALA A O 1
ATOM 778 N N . GLY A 1 107 ? -2.790 -4.276 -16.104 1.00 68.25 107 GLY A N 1
ATOM 779 C CA . GLY A 1 107 ? -2.294 -3.140 -15.324 1.00 68.25 107 GLY A CA 1
ATOM 780 C C . GLY A 1 107 ? -3.393 -2.155 -14.914 1.00 68.25 107 GLY A C 1
ATOM 781 O O . GLY A 1 107 ? -3.372 -1.652 -13.795 1.00 68.25 107 GLY A O 1
ATOM 782 N N . VAL A 1 108 ? -4.410 -1.951 -15.758 1.00 70.88 108 VAL A N 1
ATOM 783 C CA . VAL A 1 108 ? -5.587 -1.131 -15.413 1.00 70.88 108 VAL A CA 1
ATOM 784 C C . VAL A 1 108 ? -6.405 -1.772 -14.290 1.00 70.88 108 VAL A C 1
ATOM 786 O O . VAL A 1 108 ? -6.789 -1.082 -13.348 1.00 70.88 108 VAL A O 1
ATOM 789 N N . VAL A 1 109 ? -6.648 -3.087 -14.348 1.00 69.31 109 VAL A N 1
ATOM 790 C CA . VAL A 1 109 ? -7.380 -3.813 -13.292 1.00 69.31 109 VAL A CA 1
ATOM 791 C C . VAL A 1 109 ? -6.617 -3.766 -11.970 1.00 69.31 109 VAL A C 1
ATOM 793 O O . VAL A 1 109 ? -7.200 -3.466 -10.930 1.00 69.31 109 VAL A O 1
ATOM 796 N N . VAL A 1 110 ? -5.308 -4.010 -12.007 1.00 69.94 110 VAL A N 1
ATOM 797 C CA . VAL A 1 110 ? -4.441 -3.926 -10.829 1.00 69.94 110 VAL A CA 1
ATOM 798 C C . VAL A 1 110 ? -4.432 -2.515 -10.244 1.00 69.94 110 VAL A C 1
ATOM 800 O O . VAL A 1 110 ? -4.638 -2.364 -9.041 1.00 69.94 110 VAL A O 1
ATOM 803 N N . GLY A 1 111 ? -4.241 -1.485 -11.072 1.00 72.06 111 GLY A N 1
ATOM 804 C CA . GLY A 1 111 ? -4.261 -0.094 -10.623 1.00 72.06 111 GLY A CA 1
ATOM 805 C C . GLY A 1 111 ? -5.612 0.284 -10.016 1.00 72.06 111 GLY A C 1
ATOM 806 O O . GLY A 1 111 ? -5.662 0.873 -8.939 1.00 72.06 111 GLY A O 1
ATOM 807 N N . ALA A 1 112 ? -6.719 -0.149 -10.627 1.00 74.19 112 ALA A N 1
ATOM 808 C CA . ALA A 1 112 ? -8.057 0.067 -10.085 1.00 74.19 112 ALA A CA 1
ATOM 809 C C . ALA A 1 112 ? -8.228 -0.588 -8.706 1.00 74.19 112 ALA A C 1
ATOM 811 O O . ALA A 1 112 ? -8.732 0.053 -7.786 1.00 74.19 112 ALA A O 1
ATOM 812 N N . VAL A 1 113 ? -7.761 -1.824 -8.513 1.00 74.00 113 VAL A N 1
ATOM 813 C CA . VAL A 1 113 ? -7.800 -2.493 -7.201 1.00 74.00 113 VAL A CA 1
ATOM 814 C C . VAL A 1 113 ? -6.884 -1.798 -6.186 1.00 74.00 113 VAL A C 1
ATOM 816 O O . VAL A 1 113 ? -7.292 -1.592 -5.040 1.00 74.00 113 VAL A O 1
ATOM 819 N N . GLY A 1 114 ? -5.699 -1.364 -6.618 1.00 73.62 114 GLY A N 1
ATOM 820 C CA . GLY A 1 114 ? -4.757 -0.571 -5.828 1.00 73.62 114 GLY A CA 1
ATOM 821 C C . GLY A 1 114 ? -5.301 0.796 -5.401 1.00 73.62 114 GLY A C 1
ATOM 822 O O . GLY A 1 114 ? -4.810 1.364 -4.435 1.00 73.62 114 GLY A O 1
ATOM 823 N N . VAL A 1 115 ? -6.345 1.310 -6.056 1.00 79.44 115 VAL A N 1
ATOM 824 C CA . VAL A 1 115 ? -7.069 2.522 -5.638 1.00 79.44 115 VAL A CA 1
ATOM 825 C C . VAL A 1 115 ? -8.287 2.176 -4.782 1.00 79.44 115 VAL A C 1
ATOM 827 O O . VAL A 1 115 ? -8.485 2.749 -3.710 1.00 79.44 115 VAL A O 1
ATOM 830 N N . LEU A 1 116 ? -9.108 1.225 -5.227 1.00 79.50 116 LEU A N 1
ATOM 831 C CA . LEU A 1 116 ? -10.376 0.885 -4.583 1.00 79.50 116 LEU A CA 1
ATOM 832 C C . LEU A 1 116 ? -10.177 0.299 -3.183 1.00 79.50 116 LEU A C 1
ATOM 834 O O . LEU A 1 116 ? -10.870 0.703 -2.251 1.00 79.50 116 LEU A O 1
ATOM 838 N N . VAL A 1 117 ? -9.225 -0.620 -3.004 1.00 79.50 117 VAL A N 1
ATOM 839 C CA . VAL A 1 117 ? -9.007 -1.275 -1.705 1.00 79.50 117 VAL A CA 1
ATOM 840 C C . VAL A 1 117 ? -8.530 -0.273 -0.643 1.00 79.50 117 VAL A C 1
ATOM 842 O O . VAL A 1 117 ? -9.139 -0.231 0.430 1.00 79.50 117 VAL A O 1
ATOM 845 N N . PRO A 1 118 ? -7.541 0.602 -0.908 1.00 78.19 118 PRO A N 1
ATOM 846 C CA . PRO A 1 118 ? -7.143 1.617 0.065 1.00 78.19 118 PRO A CA 1
ATOM 847 C C . PRO A 1 118 ? -8.204 2.700 0.305 1.00 78.19 118 PRO A C 1
ATOM 849 O O . PRO A 1 118 ? -8.347 3.168 1.436 1.00 78.19 118 PRO A O 1
ATOM 852 N N . LEU A 1 119 ? -9.022 3.040 -0.701 1.00 79.31 119 LEU A N 1
ATOM 853 C CA . LEU A 1 119 ? -10.199 3.899 -0.506 1.00 79.31 119 LEU A CA 1
ATOM 854 C C . LEU A 1 119 ? -11.241 3.256 0.418 1.00 79.31 119 LEU A C 1
ATOM 856 O O . LEU A 1 119 ? -11.826 3.942 1.259 1.00 79.31 119 LEU A O 1
ATOM 860 N N . LEU A 1 120 ? -11.455 1.943 0.315 1.00 76.50 120 LEU A N 1
ATOM 861 C CA . LEU A 1 120 ? -12.319 1.215 1.244 1.00 76.50 120 LEU A CA 1
ATOM 862 C C . LEU A 1 120 ? -11.733 1.199 2.663 1.00 76.50 120 LEU A C 1
ATOM 864 O O . LEU A 1 120 ? -12.492 1.342 3.622 1.00 76.50 120 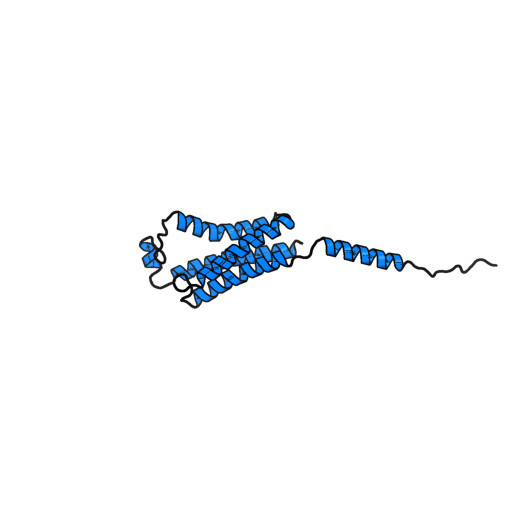LEU A O 1
ATOM 868 N N . ILE A 1 121 ? -10.409 1.082 2.815 1.00 78.81 121 ILE A N 1
ATOM 869 C CA . ILE A 1 121 ? -9.726 1.189 4.118 1.00 78.81 121 ILE A CA 1
ATOM 870 C C . ILE A 1 121 ? -9.954 2.582 4.725 1.00 78.81 121 ILE A C 1
ATOM 872 O O . ILE A 1 121 ? -10.366 2.683 5.882 1.00 78.81 121 ILE A O 1
ATOM 876 N N . LEU A 1 122 ? -9.777 3.646 3.935 1.00 77.69 122 LEU A N 1
ATOM 877 C CA . LEU A 1 122 ? -10.066 5.032 4.323 1.00 77.69 122 LEU A CA 1
ATOM 878 C C . LEU A 1 122 ? -11.523 5.219 4.754 1.00 77.69 122 LEU A C 1
ATOM 880 O O . LEU A 1 122 ? -11.798 5.771 5.821 1.00 77.69 122 LEU A O 1
ATOM 884 N N . TRP A 1 123 ? -12.463 4.729 3.944 1.00 78.06 123 TRP A N 1
ATOM 885 C CA . TRP A 1 123 ? -13.891 4.810 4.233 1.00 78.06 123 TRP A CA 1
ATOM 886 C C . TRP A 1 123 ? -14.236 4.091 5.539 1.00 78.06 123 TRP A C 1
ATOM 888 O O . TRP A 1 123 ? -14.922 4.651 6.397 1.00 78.06 123 TRP A O 1
ATOM 898 N N . HIS A 1 124 ? -13.732 2.870 5.722 1.00 71.81 124 HIS A N 1
ATOM 899 C CA . HIS A 1 124 ? -13.941 2.091 6.940 1.00 71.81 124 HIS A CA 1
ATOM 900 C C . HIS A 1 124 ? -13.304 2.735 8.177 1.00 71.81 124 HIS A C 1
ATOM 902 O O . HIS A 1 124 ? -13.896 2.674 9.257 1.00 71.81 124 HIS A O 1
ATOM 908 N N . ALA A 1 125 ? -12.147 3.383 8.028 1.00 72.88 125 ALA A N 1
ATOM 909 C CA . ALA A 1 125 ? -11.509 4.138 9.102 1.00 72.88 125 ALA A CA 1
ATOM 910 C C . ALA A 1 125 ? -12.314 5.399 9.476 1.00 72.88 125 ALA A C 1
ATOM 912 O O . ALA A 1 125 ? -12.462 5.708 10.661 1.00 72.88 125 ALA A O 1
ATOM 913 N N . TRP A 1 126 ? -12.888 6.104 8.493 1.00 70.00 126 TRP A N 1
ATOM 914 C CA . TRP A 1 126 ? -13.637 7.345 8.723 1.00 70.00 126 TRP A CA 1
ATOM 915 C C . TRP A 1 126 ? -15.044 7.093 9.286 1.00 70.00 126 TRP A C 1
ATOM 917 O O . TRP A 1 126 ? -15.421 7.708 10.289 1.00 70.00 126 TRP A O 1
ATOM 927 N N . LYS A 1 127 ? -15.827 6.178 8.695 1.00 67.50 127 LYS A N 1
ATOM 928 C CA . LYS A 1 127 ? -17.257 5.980 9.024 1.00 67.50 127 LYS A CA 1
ATOM 929 C C . LYS A 1 127 ? -17.545 5.242 10.340 1.00 67.50 127 LYS A C 1
ATOM 931 O O . LYS A 1 127 ? -18.701 4.945 10.629 1.00 67.50 127 LYS A O 1
ATOM 936 N N . TRP A 1 128 ? -16.529 4.915 11.133 1.00 63.22 128 TRP A N 1
ATOM 937 C CA . TRP A 1 128 ? -16.714 4.130 12.354 1.00 63.22 128 TRP A CA 1
ATOM 938 C C . TRP A 1 128 ? -17.558 4.871 13.421 1.00 63.22 128 TRP A C 1
ATOM 940 O O . TRP A 1 128 ? -17.192 6.007 13.741 1.00 63.22 128 TRP A O 1
ATOM 950 N N . PRO A 1 129 ? -18.607 4.254 14.014 1.00 54.31 129 PRO A N 1
ATOM 951 C CA . PRO A 1 129 ? -19.465 4.886 15.025 1.00 54.31 129 PRO A CA 1
ATOM 952 C C . PRO A 1 129 ? -18.710 5.158 16.326 1.00 54.31 129 PRO A C 1
ATOM 954 O O . PRO A 1 129 ? -17.948 4.310 16.800 1.00 54.31 129 PRO A O 1
ATOM 957 N N . ARG A 1 130 ? -18.924 6.330 16.925 1.00 57.16 130 ARG A N 1
ATOM 958 C CA . ARG A 1 130 ? -18.309 6.684 18.210 1.00 57.16 130 ARG A CA 1
ATOM 959 C C . ARG A 1 130 ? -18.843 5.747 19.308 1.00 57.16 130 ARG A C 1
ATOM 961 O O . ARG A 1 130 ? -20.043 5.471 19.316 1.00 57.16 130 ARG A O 1
ATOM 968 N N . PRO A 1 131 ? -18.008 5.280 20.258 1.00 56.69 131 PRO A N 1
ATOM 969 C CA . PRO A 1 131 ? -18.488 4.577 21.456 1.00 56.69 131 PRO A CA 1
ATOM 970 C C . PRO A 1 131 ? -19.599 5.346 22.198 1.00 56.69 131 PRO A C 1
ATOM 972 O O . PRO A 1 131 ? -20.457 4.745 22.843 1.00 56.69 131 PRO A O 1
ATOM 975 N N . ASP A 1 132 ? -19.602 6.667 22.038 1.00 53.12 132 ASP A N 1
ATOM 976 C CA . ASP A 1 132 ? -20.515 7.627 22.652 1.00 53.12 132 ASP A CA 1
ATOM 977 C C . ASP A 1 132 ? -21.983 7.440 22.212 1.00 53.12 132 ASP A C 1
ATOM 979 O O . ASP A 1 132 ? -22.895 7.719 22.986 1.00 53.12 132 ASP A O 1
ATOM 983 N N . GLU A 1 133 ? -22.247 6.908 21.013 1.00 53.59 133 GLU A N 1
ATOM 984 C CA . GLU A 1 133 ? -23.621 6.710 20.513 1.00 53.59 133 GLU A CA 1
ATOM 985 C C . GLU A 1 133 ? -24.276 5.461 21.128 1.00 53.59 133 GLU A C 1
ATOM 987 O O . GLU A 1 133 ? -25.431 5.498 21.545 1.00 53.59 133 GLU A O 1
ATOM 992 N N . VAL A 1 134 ? -23.505 4.386 21.331 1.00 53.34 134 VAL A N 1
ATOM 993 C CA . VAL A 1 134 ? -23.997 3.126 21.926 1.00 53.34 134 VAL A CA 1
ATOM 994 C C . VAL A 1 134 ? -24.281 3.271 23.428 1.00 53.34 134 VAL A C 1
ATOM 996 O O . VAL A 1 134 ? -25.155 2.591 23.971 1.00 53.34 134 VAL A O 1
ATOM 999 N N . GLY A 1 135 ? -23.548 4.151 24.118 1.00 53.72 135 GLY A N 1
ATOM 1000 C CA . GLY A 1 135 ? -23.798 4.471 25.527 1.00 53.72 135 GLY A CA 1
ATOM 1001 C C . GLY A 1 135 ? -25.024 5.362 25.738 1.00 53.72 135 GLY A C 1
ATOM 1002 O O . GLY A 1 135 ? -25.694 5.243 26.764 1.00 53.72 135 GLY A O 1
ATOM 1003 N N . THR A 1 136 ? -25.336 6.224 24.768 1.00 54.47 136 THR A N 1
ATOM 1004 C CA . THR A 1 136 ? -26.450 7.178 24.858 1.00 54.47 136 THR A CA 1
ATOM 1005 C C . THR A 1 136 ? -27.787 6.503 24.552 1.00 54.47 136 THR A C 1
ATOM 1007 O O . THR A 1 136 ? -28.732 6.695 25.317 1.00 54.47 136 THR A O 1
ATOM 1010 N N . ASP A 1 137 ? -27.828 5.616 23.550 1.00 56.25 137 ASP A N 1
ATOM 1011 C CA . ASP A 1 137 ? -29.014 4.805 23.231 1.00 56.25 137 ASP A CA 1
ATOM 1012 C C . ASP A 1 137 ? -29.402 3.886 24.392 1.00 56.25 137 ASP A C 1
ATOM 1014 O O . ASP A 1 137 ? -30.545 3.885 24.840 1.00 56.25 137 ASP A O 1
ATOM 1018 N N . ARG A 1 138 ? -28.433 3.170 24.979 1.00 57.75 138 ARG A N 1
ATOM 1019 C CA . ARG A 1 138 ? -28.716 2.235 26.080 1.00 57.75 138 ARG A CA 1
ATOM 1020 C C . ARG A 1 138 ? -29.187 2.950 27.353 1.00 57.75 138 ARG A C 1
ATOM 1022 O O . ARG A 1 138 ? -29.962 2.390 28.123 1.00 57.75 138 ARG A O 1
ATOM 1029 N N . ARG A 1 139 ? -28.728 4.189 27.573 1.00 56.72 139 ARG A N 1
ATOM 1030 C CA . ARG A 1 139 ? -29.136 5.045 28.702 1.00 56.72 139 ARG A CA 1
ATOM 1031 C C . ARG A 1 139 ? -30.494 5.715 28.467 1.00 56.72 139 ARG A C 1
ATOM 1033 O O . ARG A 1 139 ? -31.184 6.040 29.432 1.00 56.72 139 ARG A O 1
ATOM 1040 N N . GLN A 1 140 ? -30.878 5.933 27.210 1.00 59.12 140 GLN A N 1
ATOM 1041 C CA . GLN A 1 140 ? -32.220 6.378 26.829 1.00 59.12 140 GLN A CA 1
ATOM 1042 C C . GLN A 1 140 ? -33.232 5.229 26.862 1.00 59.12 140 GLN A C 1
ATOM 1044 O O . GLN A 1 140 ? -34.321 5.423 27.393 1.00 59.12 140 GLN A O 1
ATOM 1049 N N . GLU A 1 141 ? -32.869 4.030 26.402 1.00 58.94 141 GLU A N 1
ATOM 1050 C CA . GLU A 1 141 ? -33.694 2.820 26.528 1.00 58.94 141 GLU A CA 1
ATOM 1051 C C . GLU A 1 141 ? -33.936 2.445 27.992 1.00 58.94 141 GLU A C 1
ATOM 1053 O O . GLU A 1 141 ? -35.076 2.175 28.366 1.00 58.94 141 GLU A O 1
ATOM 1058 N N . SER A 1 142 ? -32.905 2.496 28.847 1.00 59.53 142 SER A N 1
ATOM 1059 C CA . SER A 1 142 ? -33.068 2.214 30.279 1.00 59.53 142 SER A CA 1
ATOM 1060 C C . SER A 1 142 ? -33.970 3.244 30.969 1.00 59.53 142 SER A C 1
ATOM 1062 O O . SER A 1 142 ? -34.829 2.871 31.761 1.00 59.53 142 SER A O 1
ATOM 1064 N N . ARG A 1 143 ? -33.851 4.533 30.615 1.00 61.34 143 ARG A N 1
ATOM 1065 C CA . ARG A 1 143 ? -34.748 5.592 31.116 1.00 61.34 143 ARG A CA 1
ATOM 1066 C C . ARG A 1 143 ? -36.173 5.475 30.567 1.00 61.34 143 ARG A C 1
ATOM 1068 O O . ARG A 1 143 ? -37.126 5.782 31.275 1.00 61.34 143 ARG A O 1
ATOM 1075 N N . GLY A 1 144 ? -36.330 5.022 29.324 1.00 60.25 144 GLY A N 1
ATOM 1076 C CA . GLY A 1 144 ? -37.630 4.756 28.707 1.00 60.25 144 GLY A CA 1
ATOM 1077 C C . GLY A 1 144 ? -38.337 3.526 29.287 1.00 60.25 144 GLY A C 1
ATOM 1078 O O . GLY A 1 144 ? -39.566 3.486 29.293 1.00 60.25 144 GLY A O 1
ATOM 1079 N N . GLN A 1 145 ? -37.583 2.549 29.803 1.00 60.06 145 GLN A N 1
ATOM 1080 C CA . GLN A 1 145 ? -38.118 1.395 30.532 1.00 60.06 145 GLN A CA 1
ATOM 1081 C C . GLN A 1 145 ? -38.413 1.708 32.007 1.00 60.06 145 GLN A C 1
ATOM 1083 O O . GLN A 1 145 ? -39.447 1.270 32.502 1.00 60.06 145 GLN A O 1
ATOM 1088 N N . GLU A 1 146 ? -37.594 2.516 32.691 1.00 58.31 146 GLU A N 1
ATOM 1089 C CA . GLU A 1 146 ? -37.897 2.994 34.056 1.00 58.31 146 GLU A CA 1
ATOM 1090 C C . GLU A 1 146 ? -39.158 3.872 34.103 1.00 58.31 146 GLU A C 1
ATOM 1092 O O . GLU A 1 146 ? -39.940 3.768 35.044 1.00 58.31 146 GLU A O 1
ATOM 1097 N N . GLY A 1 147 ? -39.421 4.672 33.062 1.00 56.41 147 GLY A N 1
ATOM 1098 C CA . GLY A 1 147 ? -40.676 5.426 32.914 1.00 56.41 147 GLY A CA 1
ATOM 1099 C C . GLY A 1 147 ? -41.907 4.575 32.562 1.00 56.41 147 GLY A C 1
ATOM 1100 O O . GLY A 1 147 ? -43.009 5.107 32.475 1.00 56.41 147 GLY A O 1
ATOM 1101 N N . ARG A 1 148 ? -41.732 3.265 32.346 1.00 57.84 148 ARG A N 1
ATOM 1102 C CA . ARG A 1 148 ? -42.804 2.270 32.160 1.00 57.84 148 ARG A CA 1
ATOM 1103 C C . ARG A 1 148 ? -42.816 1.246 33.301 1.00 57.84 148 ARG A C 1
ATOM 1105 O O . ARG A 1 148 ? -43.156 0.082 33.092 1.00 57.84 148 ARG A O 1
ATOM 1112 N N . GLY A 1 149 ? -42.422 1.664 34.506 1.00 55.75 149 GLY A N 1
ATOM 1113 C CA . GLY A 1 149 ? -42.723 0.915 35.724 1.00 55.75 149 GLY A CA 1
ATOM 1114 C C . GLY A 1 149 ? -44.242 0.741 35.895 1.00 55.75 149 GLY A C 1
ATOM 1115 O O . GLY A 1 149 ? -45.007 1.556 35.377 1.00 55.75 149 GLY A O 1
ATOM 1116 N N . PRO A 1 150 ? -44.705 -0.322 36.577 1.00 55.47 150 PRO A N 1
ATOM 1117 C CA . PRO A 1 150 ? -46.118 -0.678 36.652 1.00 55.47 150 PRO A CA 1
ATOM 1118 C C . PRO A 1 150 ? -46.881 0.288 37.571 1.00 55.47 150 PRO A C 1
ATOM 1120 O O . PRO A 1 150 ? -47.182 -0.020 38.722 1.00 55.47 150 PRO A O 1
ATOM 1123 N N . GLU A 1 151 ? -47.223 1.467 37.061 1.00 56.88 151 GLU A N 1
ATOM 1124 C CA . GLU A 1 151 ? -48.271 2.307 37.631 1.00 56.88 151 GLU A CA 1
ATOM 1125 C C . GLU A 1 151 ? -49.625 1.684 37.278 1.00 56.88 151 GLU A C 1
ATOM 1127 O O . GLU A 1 151 ? -50.207 1.962 36.232 1.00 56.88 151 GLU A O 1
ATOM 1132 N N . GLY A 1 152 ? -50.114 0.776 38.124 1.00 57.12 152 GLY A N 1
ATOM 1133 C CA . GLY A 1 152 ? -51.471 0.259 37.954 1.00 57.12 152 GLY A CA 1
ATOM 1134 C C . GLY A 1 152 ? -51.752 -1.127 38.512 1.00 57.12 152 GLY A C 1
ATOM 1135 O O . GLY A 1 152 ? -52.397 -1.919 37.837 1.00 57.12 152 GLY A O 1
ATOM 1136 N N . GLN A 1 153 ? -51.331 -1.434 39.737 1.00 51.28 153 GLN A N 1
ATOM 1137 C CA . GLN A 1 153 ? -52.082 -2.395 40.553 1.00 51.28 153 GLN A CA 1
ATOM 1138 C C . GLN A 1 153 ? -52.464 -1.706 41.855 1.00 51.28 153 GLN A C 1
ATOM 1140 O O . GLN A 1 153 ? -51.775 -1.769 42.871 1.00 51.28 153 GLN A O 1
ATOM 1145 N N . GLY A 1 154 ? -53.552 -0.943 41.750 1.00 49.12 154 GLY A N 1
ATOM 1146 C CA . GLY A 1 154 ? -54.230 -0.346 42.882 1.00 49.12 154 GLY A CA 1
ATOM 1147 C C . GLY A 1 154 ? -54.773 -1.430 43.804 1.00 49.12 154 GLY A C 1
ATOM 1148 O O . GLY A 1 154 ? -55.380 -2.399 43.363 1.00 49.12 154 GLY A O 1
ATOM 1149 N N . HIS A 1 155 ? -54.505 -1.221 45.089 1.00 54.28 155 HIS A N 1
ATOM 1150 C CA . HIS A 1 155 ? -55.297 -1.637 46.236 1.00 54.28 155 HIS A CA 1
ATOM 1151 C C . HIS A 1 155 ? -56.695 -2.182 45.900 1.00 54.28 155 HIS A C 1
ATOM 1153 O O . HIS A 1 155 ? -57.627 -1.412 45.679 1.00 54.28 155 HIS A O 1
ATOM 1159 N N . GLU A 1 156 ? -56.878 -3.493 46.022 1.00 55.44 156 GLU A N 1
ATOM 1160 C CA . GLU A 1 156 ? -58.199 -4.060 46.265 1.00 55.44 156 GLU A CA 1
ATOM 1161 C C . GLU A 1 156 ? -58.072 -5.226 47.249 1.00 55.44 156 GLU A C 1
ATOM 1163 O O . GLU A 1 156 ? -57.262 -6.131 47.059 1.00 55.44 156 GLU A O 1
ATOM 1168 N N . GLY A 1 157 ? -58.840 -5.174 48.342 1.00 48.88 157 GLY A N 1
ATOM 1169 C CA . GLY A 1 157 ? -58.996 -6.315 49.248 1.00 48.88 157 GLY A CA 1
ATOM 1170 C C . GLY A 1 157 ? -58.570 -6.112 50.701 1.00 48.88 157 GLY A C 1
ATOM 1171 O O . GLY A 1 157 ? -57.854 -6.936 51.263 1.00 48.88 157 GLY A O 1
ATOM 1172 N N . ARG A 1 158 ? -59.067 -5.068 51.370 1.00 51.47 158 ARG A N 1
ATOM 1173 C CA . ARG A 1 158 ? -59.275 -5.126 52.824 1.00 51.47 158 ARG A CA 1
ATOM 1174 C C . ARG A 1 158 ? -60.661 -4.569 53.114 1.00 51.47 158 ARG A C 1
ATOM 1176 O O . ARG A 1 158 ? -60.826 -3.365 53.046 1.00 51.47 158 ARG A O 1
ATOM 1183 N N . HIS A 1 159 ? -61.635 -5.452 53.337 1.00 52.31 159 HIS A N 1
ATOM 1184 C CA . HIS A 1 159 ? -62.815 -5.281 54.197 1.00 52.31 159 HIS A CA 1
ATOM 1185 C C . HIS A 1 159 ? -63.798 -6.435 53.951 1.00 52.31 159 HIS A C 1
ATOM 1187 O O . HIS A 1 159 ? -64.635 -6.351 53.056 1.00 52.31 159 HIS A O 1
ATOM 1193 N N . ARG A 1 160 ? -63.709 -7.482 54.776 1.00 55.25 160 ARG A N 1
ATOM 1194 C CA . ARG A 1 160 ? -64.760 -8.001 55.675 1.00 55.25 160 ARG A CA 1
ATOM 1195 C C . ARG A 1 160 ? -64.446 -9.433 56.079 1.00 55.25 160 ARG A C 1
ATOM 1197 O O . ARG A 1 160 ? -64.108 -10.232 55.185 1.00 55.25 160 ARG A O 1
#

Foldseek 3Di:
DVVLLVVLLVLLVVQLVLLVVLVVVQCVPVCQVVLVVVQHGLRHRVPPPVNVVVSVCSNVVSVVLSVCSNVDDLVVNLVSLQVVLVVQLVVLVVLCDPSNQVPDPSSNVSSVSSNVSSVVSNVSSPPDDDPVVVVVVVVVVVVVVVVVDDPDDDDDDDDD